Protein AF-G7CF96-F1 (afdb_monomer_lite)

Sequence (75 aa):
MVAYSAKFAADTLYVEPPRPLQPTDDNLRRVLGQCVRPPREHHLPLIRQQFLRDYGKALERITAIHEPGLFEVTP

Foldseek 3Di:
DVVLLVQLCCQAQVDVVHHQDQLDLVSSCVRQVPDPDRDDSVCSVVSNVVNCVPCVVSSVVSVCVVCVPDPDDDD

Secondary structure (DSSP, 8-state):
-HHHHHHHHHHHTSSSSP------HHHHHHHHTTSSSPPPGGGHHHHHHHHHHHHHHHHHHHHHHH----S----

Structure (mmCIF, N/CA/C/O backbone):
data_AF-G7CF96-F1
#
_entry.id   AF-G7CF96-F1
#
loop_
_atom_site.group_PDB
_atom_site.id
_atom_site.type_symbol
_atom_site.label_atom_id
_atom_site.label_alt_id
_atom_site.label_comp_id
_atom_site.label_asym_id
_atom_site.label_entity_id
_atom_site.label_seq_id
_atom_site.pd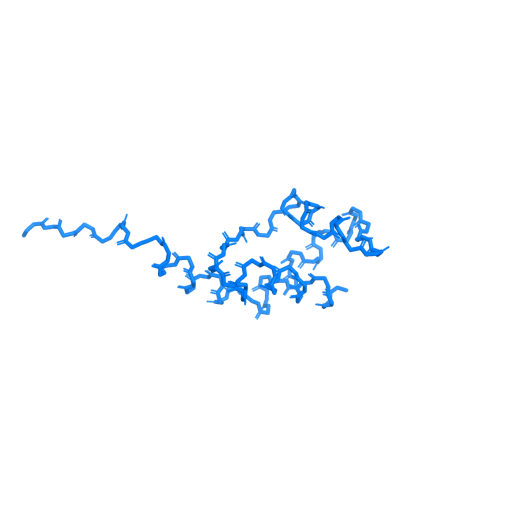bx_PDB_ins_code
_atom_site.Cartn_x
_atom_site.Cartn_y
_atom_site.Cartn_z
_atom_site.occupancy
_atom_site.B_iso_or_equiv
_atom_si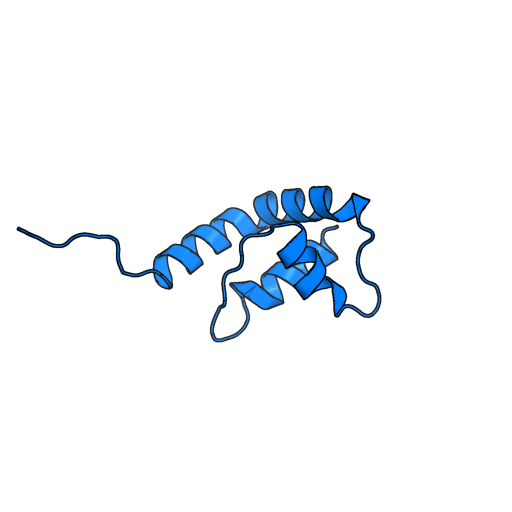te.auth_seq_id
_atom_site.auth_comp_id
_atom_site.auth_asym_id
_atom_site.auth_atom_id
_atom_site.pdbx_PDB_model_num
ATOM 1 N N . MET A 1 1 ? 1.097 3.283 -11.413 1.00 84.19 1 MET A N 1
ATOM 2 C CA . MET A 1 1 ? 0.739 4.044 -10.195 1.00 84.19 1 MET A CA 1
ATOM 3 C C . MET A 1 1 ? -0.330 3.323 -9.401 1.00 84.19 1 MET A C 1
ATOM 5 O O . MET A 1 1 ? -0.007 2.842 -8.328 1.00 84.19 1 MET A O 1
ATOM 9 N N . VAL A 1 2 ? -1.519 3.126 -9.980 1.00 89.88 2 VAL A N 1
ATOM 10 C CA . VAL A 1 2 ? -2.647 2.400 -9.360 1.00 89.88 2 VAL A CA 1
ATOM 11 C C . VAL A 1 2 ? -2.254 1.029 -8.791 1.00 89.88 2 VAL A C 1
ATOM 13 O O . VAL A 1 2 ? -2.558 0.731 -7.646 1.00 89.88 2 VAL A O 1
ATOM 16 N N . ALA A 1 3 ? -1.502 0.215 -9.541 1.00 94.31 3 ALA A N 1
ATOM 17 C CA . ALA A 1 3 ? -1.062 -1.096 -9.050 1.00 94.31 3 ALA A CA 1
ATOM 18 C C . ALA A 1 3 ? -0.170 -1.010 -7.795 1.00 94.31 3 ALA A C 1
ATOM 20 O O . ALA A 1 3 ? -0.271 -1.847 -6.905 1.00 94.31 3 ALA A O 1
ATOM 21 N N . TYR A 1 4 ? 0.678 0.018 -7.701 1.00 96.88 4 TYR A N 1
ATOM 22 C CA . TYR A 1 4 ? 1.559 0.211 -6.551 1.00 96.88 4 TYR A CA 1
ATOM 23 C C . TYR A 1 4 ? 0.807 0.749 -5.332 1.00 96.88 4 TYR A C 1
ATOM 25 O O . TYR A 1 4 ? 1.049 0.271 -4.228 1.00 96.88 4 TYR A O 1
ATOM 33 N N . SER A 1 5 ? -0.125 1.694 -5.510 1.00 96.31 5 SER A N 1
ATOM 34 C CA . SER A 1 5 ? -0.962 2.166 -4.399 1.00 96.31 5 SER A CA 1
ATOM 35 C C . SER A 1 5 ? -1.869 1.049 -3.877 1.00 96.31 5 SER A C 1
ATOM 37 O O . SER A 1 5 ? -1.958 0.862 -2.667 1.00 96.31 5 SER A O 1
ATOM 39 N N . ALA A 1 6 ? -2.462 0.249 -4.768 1.00 96.62 6 ALA A N 1
ATOM 40 C CA . ALA A 1 6 ? -3.261 -0.914 -4.391 1.00 96.62 6 ALA A CA 1
ATOM 41 C C . ALA A 1 6 ? -2.432 -1.977 -3.655 1.00 96.62 6 ALA A C 1
ATOM 43 O O . ALA A 1 6 ? -2.878 -2.493 -2.634 1.00 96.62 6 ALA A O 1
ATOM 44 N N . LYS A 1 7 ? -1.208 -2.271 -4.120 1.00 96.44 7 LYS A N 1
ATOM 45 C CA . LYS A 1 7 ? -0.304 -3.206 -3.433 1.00 96.44 7 LYS A CA 1
ATOM 46 C C . LYS A 1 7 ? 0.064 -2.717 -2.035 1.00 96.44 7 LYS A C 1
ATOM 48 O O . LYS A 1 7 ? 0.006 -3.495 -1.092 1.00 96.44 7 LYS A O 1
ATOM 53 N N . PHE A 1 8 ? 0.403 -1.435 -1.895 1.00 96.81 8 PHE A N 1
ATOM 54 C CA . PHE A 1 8 ? 0.704 -0.858 -0.586 1.00 96.81 8 PHE A CA 1
ATOM 55 C C . PHE A 1 8 ? -0.506 -0.941 0.356 1.00 96.81 8 PHE A C 1
ATOM 57 O O . PHE A 1 8 ? -0.348 -1.314 1.514 1.00 96.81 8 PHE A O 1
ATOM 64 N N . ALA A 1 9 ? -1.719 -0.669 -0.140 1.00 96.62 9 ALA A N 1
ATOM 65 C CA . ALA A 1 9 ? -2.950 -0.825 0.636 1.00 96.62 9 ALA A CA 1
ATOM 66 C C . ALA A 1 9 ? -3.196 -2.282 1.046 1.00 96.62 9 ALA A C 1
ATOM 68 O O . ALA A 1 9 ? -3.512 -2.541 2.202 1.00 96.62 9 ALA A O 1
ATOM 69 N N . ALA A 1 10 ? -3.013 -3.235 0.131 1.00 96.00 10 ALA A N 1
ATOM 70 C CA . ALA A 1 10 ? -3.174 -4.656 0.425 1.00 96.00 10 ALA A CA 1
ATOM 71 C C . ALA A 1 10 ? -2.240 -5.115 1.557 1.00 96.00 10 ALA A C 1
ATOM 73 O O . ALA A 1 10 ? -2.684 -5.786 2.481 1.00 96.00 10 ALA A O 1
ATOM 74 N N . ASP A 1 11 ? -0.979 -4.685 1.530 1.00 94.69 11 ASP A N 1
ATOM 75 C CA . ASP A 1 11 ? 0.036 -5.110 2.499 1.00 94.69 11 ASP A CA 1
ATOM 76 C C . ASP A 1 11 ? -0.042 -4.399 3.857 1.00 94.69 11 ASP A C 1
ATOM 78 O O . ASP A 1 11 ? 0.596 -4.843 4.811 1.00 94.69 11 ASP A O 1
ATOM 82 N N . THR A 1 12 ? -0.759 -3.274 3.952 1.00 94.31 12 THR A N 1
ATOM 83 C CA . THR A 1 12 ? -0.772 -2.430 5.164 1.00 94.31 12 THR A CA 1
ATOM 84 C C . THR A 1 12 ? -2.162 -2.278 5.771 1.00 94.31 12 THR A C 1
ATOM 86 O O . THR A 1 12 ? -2.304 -2.296 6.989 1.00 94.31 12 THR A O 1
ATOM 89 N N . LEU A 1 13 ? -3.203 -2.174 4.948 1.00 93.94 13 LEU A N 1
ATOM 90 C CA . LEU A 1 13 ? -4.580 -1.951 5.393 1.00 93.94 13 LEU A CA 1
ATOM 91 C C . LEU A 1 13 ? -5.418 -3.230 5.399 1.00 93.94 13 LEU A C 1
ATOM 93 O O . LEU A 1 13 ? -6.278 -3.380 6.259 1.00 93.94 13 LEU A O 1
ATOM 97 N N . TYR A 1 14 ? -5.189 -4.130 4.440 1.00 91.81 14 TYR A N 1
ATOM 98 C CA . TYR A 1 14 ? -6.071 -5.282 4.197 1.00 91.81 14 TYR A CA 1
ATOM 99 C C . TYR A 1 14 ? -5.424 -6.645 4.474 1.00 91.81 14 TYR A C 1
ATOM 101 O O . TYR A 1 14 ? -6.034 -7.677 4.210 1.00 91.81 14 TYR A O 1
ATOM 109 N N . VAL A 1 15 ? -4.199 -6.661 5.000 1.00 90.19 15 VAL A N 1
ATOM 110 C CA . VAL A 1 15 ? -3.585 -7.868 5.565 1.00 90.19 15 VAL A CA 1
ATOM 111 C C . VAL A 1 15 ? -4.109 -8.076 6.985 1.00 90.19 15 VAL A C 1
ATOM 113 O O . VAL A 1 15 ? -4.335 -7.098 7.686 1.00 90.19 15 VAL A O 1
ATOM 116 N N . GLU A 1 16 ? -4.279 -9.320 7.433 1.00 87.75 16 GLU A N 1
ATOM 117 C CA . GLU A 1 16 ? -4.661 -9.618 8.819 1.00 87.75 16 GLU A CA 1
ATOM 118 C C . GLU A 1 16 ? -3.440 -10.075 9.650 1.00 87.75 16 GLU A C 1
ATOM 120 O O . GLU A 1 16 ? -2.732 -10.996 9.231 1.00 87.75 16 GLU A O 1
ATOM 125 N N . PRO A 1 17 ? -3.168 -9.461 10.821 1.00 85.75 17 PRO A N 1
ATOM 126 C CA . PRO A 1 17 ? -3.797 -8.238 11.327 1.00 85.75 17 PRO A CA 1
ATOM 127 C C . PRO A 1 17 ? -3.369 -6.994 10.517 1.00 85.75 17 PRO A C 1
ATOM 129 O O . PRO A 1 17 ? -2.211 -6.941 10.069 1.00 85.75 17 PRO A O 1
ATOM 132 N N . PRO A 1 18 ? -4.251 -5.982 10.360 1.00 87.88 18 PRO A N 1
ATOM 133 C CA . PRO A 1 18 ? -3.898 -4.744 9.676 1.00 87.88 18 PRO A CA 1
ATOM 134 C C . PRO A 1 18 ? -2.730 -4.053 10.369 1.00 87.88 18 PRO A C 1
ATOM 136 O O . PRO A 1 18 ? -2.641 -3.987 11.594 1.00 87.88 18 PRO A O 1
ATOM 139 N N . ARG A 1 19 ? -1.808 -3.530 9.565 1.00 90.69 19 ARG A N 1
ATOM 140 C CA . ARG A 1 19 ? -0.628 -2.795 10.026 1.00 90.69 19 ARG A CA 1
ATOM 141 C C . ARG A 1 19 ? -0.578 -1.479 9.263 1.00 90.69 19 ARG A C 1
ATOM 143 O O . ARG A 1 19 ? 0.207 -1.365 8.316 1.00 90.69 19 ARG A O 1
ATOM 150 N N . PRO A 1 20 ? -1.449 -0.514 9.618 1.00 92.31 20 PRO A N 1
ATOM 151 C CA . PRO A 1 20 ? -1.547 0.732 8.881 1.00 92.31 20 PRO A CA 1
ATOM 152 C C . PRO A 1 20 ? -0.192 1.439 8.897 1.00 92.31 20 PRO A C 1
ATOM 154 O O . PRO A 1 20 ? 0.387 1.701 9.950 1.00 92.31 20 PRO A O 1
ATOM 157 N N . LEU A 1 21 ? 0.333 1.731 7.709 1.00 94.88 21 LEU A N 1
ATOM 158 C CA . LEU A 1 21 ? 1.549 2.513 7.541 1.00 94.88 21 LEU A CA 1
ATOM 159 C C . LEU A 1 21 ? 1.211 3.799 6.808 1.00 94.88 21 LEU A C 1
ATOM 161 O O . LEU A 1 21 ? 0.516 3.792 5.791 1.00 94.88 21 LEU A O 1
ATOM 165 N N . GLN A 1 22 ? 1.779 4.901 7.286 1.00 95.81 22 GLN A N 1
ATOM 166 C CA . GLN A 1 22 ? 1.747 6.152 6.542 1.00 95.81 22 GLN A CA 1
ATOM 167 C C . GLN A 1 22 ? 2.488 5.972 5.207 1.00 95.81 22 GLN A C 1
ATOM 169 O O . GLN A 1 22 ? 3.577 5.383 5.201 1.00 95.81 22 GLN A O 1
ATOM 174 N N . PRO A 1 23 ? 1.954 6.477 4.081 1.00 95.94 23 PRO A N 1
ATOM 175 C CA . PRO A 1 23 ? 2.534 6.296 2.750 1.00 95.94 23 PRO A CA 1
ATOM 176 C C . PRO A 1 23 ? 3.735 7.232 2.519 1.00 95.94 23 PR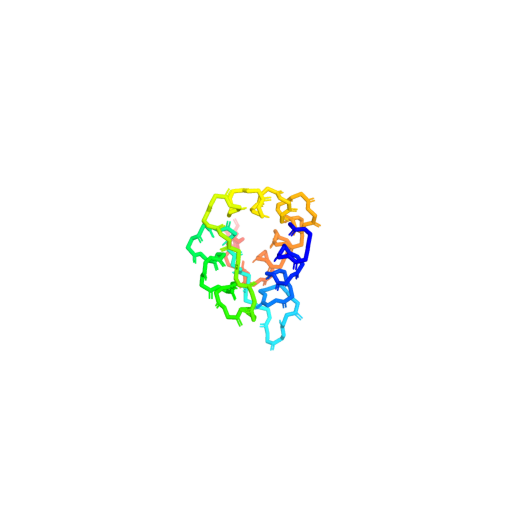O A C 1
ATOM 178 O O . PRO A 1 23 ? 3.790 7.962 1.532 1.00 95.94 23 PRO A O 1
ATOM 181 N N . THR A 1 24 ? 4.695 7.256 3.444 1.00 96.44 24 THR A N 1
AT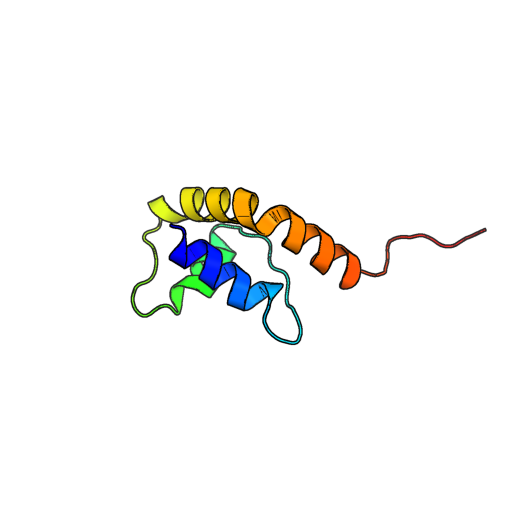OM 182 C CA . THR A 1 24 ? 5.960 7.981 3.284 1.00 96.44 24 THR A CA 1
ATOM 183 C C . THR A 1 24 ? 6.824 7.312 2.221 1.00 96.44 24 THR A C 1
ATOM 185 O O . THR A 1 24 ? 6.680 6.119 1.951 1.00 96.44 24 THR A O 1
ATOM 188 N N . ASP A 1 25 ? 7.752 8.062 1.630 1.00 94.50 25 ASP A N 1
ATOM 189 C CA . ASP A 1 25 ? 8.628 7.548 0.573 1.00 94.50 25 ASP A CA 1
ATOM 190 C C . ASP A 1 25 ? 9.450 6.346 1.068 1.00 94.50 25 ASP A C 1
ATOM 192 O O . ASP A 1 25 ? 9.580 5.359 0.347 1.00 94.50 25 ASP A O 1
ATOM 196 N N . ASP A 1 26 ? 9.901 6.359 2.326 1.00 95.81 26 ASP A N 1
ATOM 197 C CA . ASP A 1 26 ? 10.609 5.228 2.935 1.00 95.81 26 ASP A CA 1
ATOM 198 C C . ASP A 1 26 ? 9.716 4.001 3.135 1.00 95.81 26 ASP A C 1
ATOM 200 O O . ASP A 1 26 ? 10.127 2.882 2.820 1.00 95.81 26 ASP A O 1
ATOM 204 N N . ASN A 1 27 ? 8.474 4.181 3.596 1.00 96.44 27 ASN A N 1
ATOM 205 C CA . ASN A 1 27 ? 7.532 3.070 3.731 1.00 96.44 27 ASN A CA 1
ATOM 206 C C . ASN A 1 27 ? 7.155 2.486 2.369 1.00 96.44 27 ASN A C 1
ATOM 208 O O . ASN A 1 27 ? 7.137 1.265 2.214 1.00 96.44 27 ASN A O 1
ATOM 212 N N . LEU A 1 28 ? 6.914 3.337 1.370 1.00 96.56 28 LEU A N 1
ATOM 213 C CA . LEU A 1 28 ? 6.654 2.913 -0.001 1.00 96.56 28 LEU A CA 1
ATOM 214 C C . LEU A 1 28 ? 7.852 2.152 -0.573 1.00 96.56 28 LEU A C 1
ATOM 216 O O . LEU A 1 28 ? 7.665 1.077 -1.138 1.00 96.56 28 LEU A O 1
ATOM 220 N N . ARG A 1 29 ? 9.079 2.652 -0.386 1.00 96.19 29 ARG A N 1
ATOM 221 C CA . ARG A 1 29 ? 10.306 1.985 -0.846 1.00 96.19 29 ARG A CA 1
ATOM 222 C C . ARG A 1 29 ? 10.486 0.627 -0.158 1.00 96.19 29 ARG A C 1
ATOM 224 O O . ARG A 1 29 ? 10.800 -0.350 -0.829 1.00 96.19 29 ARG A O 1
ATOM 231 N N . ARG A 1 30 ? 10.216 0.540 1.148 1.00 95.12 30 ARG A N 1
ATOM 232 C CA . ARG A 1 30 ? 10.301 -0.702 1.933 1.00 95.12 30 ARG A CA 1
ATOM 233 C C . ARG A 1 30 ? 9.287 -1.756 1.486 1.00 95.12 30 ARG A C 1
ATOM 235 O O . ARG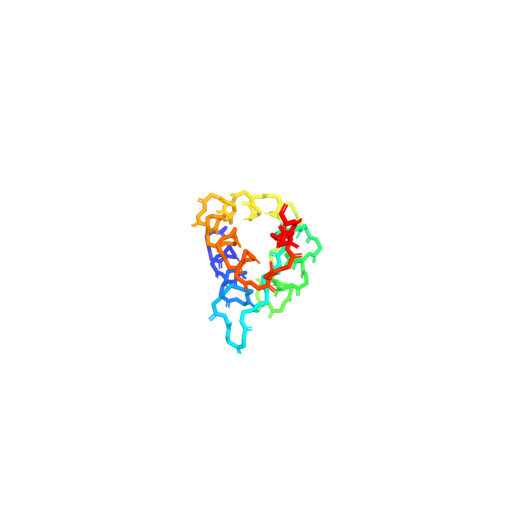 A 1 30 ? 9.665 -2.899 1.254 1.00 95.12 30 ARG A O 1
ATOM 242 N N . VAL A 1 31 ? 8.013 -1.384 1.373 1.00 95.19 31 VAL A N 1
ATOM 243 C CA . VAL A 1 31 ? 6.925 -2.322 1.048 1.00 95.19 31 VAL A CA 1
ATOM 244 C C . VAL A 1 31 ? 6.955 -2.695 -0.435 1.00 95.19 31 VAL A C 1
ATOM 246 O O . VAL A 1 31 ? 6.925 -3.869 -0.796 1.00 95.19 31 VAL A O 1
ATOM 249 N N . LEU A 1 32 ? 7.083 -1.707 -1.323 1.00 96.31 32 LEU A N 1
ATOM 250 C CA . LEU A 1 32 ? 7.056 -1.936 -2.770 1.00 96.31 32 LEU A CA 1
ATOM 251 C C . LEU A 1 32 ? 8.401 -2.417 -3.325 1.00 96.31 32 LEU A C 1
ATOM 253 O O . LEU A 1 32 ? 8.434 -2.954 -4.431 1.00 96.31 32 LEU A O 1
ATOM 257 N N . GLY A 1 33 ? 9.489 -2.286 -2.561 1.00 92.81 33 GLY A N 1
ATOM 258 C CA . GLY A 1 33 ? 10.800 -2.853 -2.886 1.00 92.81 33 GLY A CA 1
ATOM 259 C C . GLY A 1 33 ? 10.790 -4.378 -3.020 1.00 92.81 33 GLY A C 1
ATOM 260 O O . GLY A 1 33 ? 11.634 -4.931 -3.715 1.00 92.81 33 GLY A O 1
ATOM 261 N N . GLN A 1 34 ? 9.804 -5.050 -2.418 1.00 90.12 34 GLN A N 1
ATOM 262 C CA . GLN A 1 34 ? 9.610 -6.501 -2.516 1.00 90.12 34 GL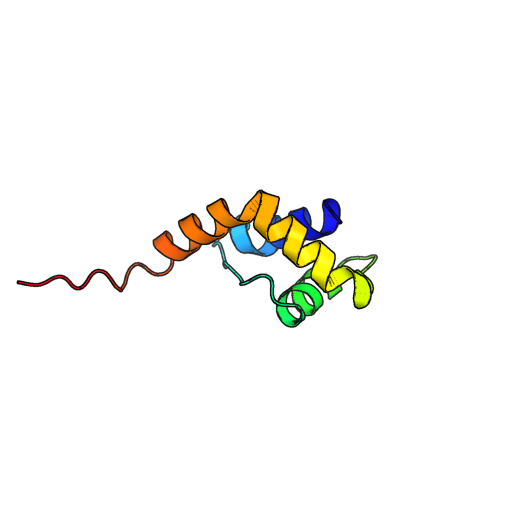N A CA 1
ATOM 263 C C . GLN A 1 34 ? 8.884 -6.939 -3.800 1.00 90.12 34 GLN A C 1
ATOM 265 O O . GLN A 1 34 ? 8.736 -8.132 -4.058 1.00 90.12 34 GLN A O 1
ATOM 270 N N . CYS A 1 35 ? 8.394 -5.999 -4.613 1.00 90.81 35 CYS A N 1
ATOM 271 C CA . CYS A 1 35 ? 7.748 -6.333 -5.878 1.00 90.81 35 CYS A CA 1
ATOM 272 C C . CYS A 1 35 ? 8.780 -6.845 -6.892 1.00 90.81 35 CYS A C 1
ATOM 274 O O . CYS A 1 35 ? 9.882 -6.313 -6.983 1.00 90.81 35 CYS A O 1
ATOM 276 N N . VAL A 1 36 ? 8.375 -7.786 -7.756 1.00 91.31 36 VAL A N 1
ATOM 277 C CA . VAL A 1 36 ? 9.194 -8.274 -8.891 1.00 91.31 36 VAL A CA 1
ATOM 278 C C . VAL A 1 36 ? 9.714 -7.118 -9.756 1.00 91.31 36 VAL A C 1
ATOM 280 O O . VAL A 1 36 ? 10.795 -7.188 -10.336 1.00 91.31 36 VAL A O 1
ATOM 283 N N . ARG A 1 37 ? 8.936 -6.034 -9.840 1.00 93.31 37 ARG A N 1
ATOM 284 C CA . ARG A 1 37 ? 9.352 -4.757 -10.419 1.00 93.31 37 ARG A CA 1
ATOM 285 C C . ARG A 1 37 ? 9.052 -3.657 -9.405 1.00 93.31 37 ARG A C 1
ATOM 287 O O . ARG A 1 37 ? 7.885 -3.292 -9.274 1.00 93.31 37 ARG A O 1
ATOM 294 N N . PRO A 1 38 ? 10.053 -3.159 -8.666 1.00 94.12 38 PRO A N 1
ATOM 295 C CA . PRO A 1 38 ? 9.843 -2.065 -7.735 1.00 94.12 38 PRO A CA 1
ATOM 296 C C . PRO A 1 38 ? 9.693 -0.730 -8.485 1.00 94.12 38 PRO A C 1
ATOM 298 O O . PRO A 1 38 ? 10.226 -0.558 -9.590 1.00 94.12 38 PRO A O 1
ATOM 301 N N . PRO A 1 39 ? 8.964 0.242 -7.915 1.00 94.25 39 PRO A N 1
ATOM 302 C CA . PRO A 1 39 ? 8.840 1.561 -8.512 1.00 94.25 39 PRO A CA 1
ATOM 303 C C . PRO A 1 39 ? 10.174 2.317 -8.467 1.00 94.25 39 PRO A C 1
ATOM 305 O O . PRO A 1 39 ? 10.926 2.236 -7.500 1.00 94.25 39 PRO A O 1
ATOM 308 N N . ARG A 1 40 ? 10.443 3.105 -9.513 1.00 95.06 40 ARG A N 1
ATOM 309 C CA . ARG A 1 40 ? 11.543 4.082 -9.514 1.00 95.06 40 ARG A CA 1
ATOM 310 C C . ARG A 1 40 ? 11.279 5.190 -8.494 1.00 95.06 40 ARG A C 1
ATOM 312 O O . ARG A 1 40 ? 10.130 5.540 -8.243 1.00 95.06 40 ARG A O 1
ATOM 319 N N . GLU A 1 41 ? 12.346 5.793 -7.985 1.00 93.69 41 GLU A N 1
ATOM 320 C CA . GLU A 1 41 ? 12.289 6.797 -6.916 1.00 93.69 41 GLU A CA 1
ATOM 321 C C . GLU A 1 41 ? 11.411 8.012 -7.250 1.00 93.69 41 GLU A C 1
ATOM 323 O O . GLU A 1 41 ? 10.542 8.381 -6.466 1.00 93.69 41 GLU A O 1
ATOM 328 N N . HIS A 1 42 ? 11.521 8.558 -8.463 1.00 94.69 42 HIS A N 1
ATOM 329 C CA . HIS A 1 42 ? 10.680 9.679 -8.905 1.00 94.69 42 HIS A CA 1
ATOM 330 C C . HIS A 1 42 ? 9.185 9.333 -9.023 1.00 94.69 42 HIS A C 1
ATOM 332 O O . HIS A 1 42 ? 8.358 10.232 -9.149 1.00 94.69 42 HIS A O 1
ATOM 338 N N . HIS A 1 43 ? 8.806 8.049 -8.983 1.00 95.38 43 HIS A N 1
ATOM 339 C CA . HIS A 1 43 ? 7.402 7.649 -8.933 1.00 95.38 43 HIS A CA 1
ATOM 340 C C . HIS A 1 43 ? 6.835 7.660 -7.509 1.00 95.38 43 HIS A C 1
ATOM 342 O O . HIS A 1 43 ? 5.617 7.734 -7.372 1.00 95.38 43 HIS A O 1
ATOM 348 N N . LEU A 1 44 ? 7.655 7.601 -6.452 1.00 95.88 44 LEU A N 1
ATOM 349 C CA . LEU A 1 44 ? 7.164 7.506 -5.069 1.00 95.88 44 LEU A CA 1
ATOM 350 C C . LEU A 1 44 ? 6.190 8.640 -4.693 1.00 95.88 44 LEU A C 1
ATOM 352 O O . LEU A 1 44 ? 5.112 8.318 -4.183 1.00 95.88 44 LEU A O 1
ATOM 356 N N . PRO A 1 45 ? 6.441 9.922 -5.043 1.00 96.62 45 PRO A N 1
ATOM 357 C CA . PRO A 1 45 ? 5.495 11.000 -4.751 1.00 96.62 45 PRO A CA 1
ATOM 358 C C . PRO A 1 45 ? 4.134 10.804 -5.429 1.00 96.62 45 PRO A C 1
ATOM 360 O O . PRO A 1 45 ? 3.090 11.047 -4.824 1.00 96.62 45 PRO A O 1
ATOM 363 N N . LEU A 1 46 ? 4.134 10.311 -6.670 1.00 97.06 46 LEU A N 1
ATOM 364 C CA . LEU A 1 46 ? 2.912 10.039 -7.425 1.00 97.06 46 LEU A CA 1
ATOM 365 C C . LEU A 1 46 ? 2.168 8.810 -6.865 1.00 97.06 46 LEU A C 1
ATOM 367 O O . LEU A 1 46 ? 0.939 8.780 -6.878 1.00 97.06 46 LEU A O 1
ATOM 371 N N . ILE A 1 47 ? 2.883 7.796 -6.349 1.00 97.38 47 ILE A N 1
ATOM 372 C CA . ILE A 1 47 ? 2.263 6.631 -5.685 1.00 97.38 47 ILE A CA 1
ATOM 373 C C . ILE A 1 47 ? 1.590 7.091 -4.398 1.00 97.38 47 ILE A C 1
ATOM 375 O O . ILE A 1 47 ? 0.435 6.741 -4.162 1.00 97.38 47 ILE A O 1
ATOM 379 N N . ARG A 1 48 ? 2.288 7.903 -3.598 1.00 97.31 48 ARG A N 1
ATOM 380 C CA . ARG A 1 48 ? 1.766 8.489 -2.361 1.00 97.31 48 ARG A CA 1
ATOM 381 C C . ARG A 1 48 ? 0.489 9.283 -2.610 1.00 97.31 48 ARG A C 1
ATOM 383 O O . ARG A 1 48 ? -0.506 9.054 -1.931 1.00 97.31 48 ARG A O 1
ATOM 390 N N . GLN A 1 49 ? 0.494 10.178 -3.599 1.00 97.44 49 GLN A N 1
ATOM 391 C CA . GLN A 1 49 ? -0.692 10.960 -3.964 1.00 97.44 49 GLN A CA 1
ATOM 392 C C . GLN A 1 49 ? -1.864 10.064 -4.383 1.00 97.44 49 GLN A C 1
ATOM 394 O O . GLN A 1 49 ? -2.978 10.256 -3.899 1.00 97.44 49 GLN A O 1
ATOM 399 N N . GLN A 1 50 ? -1.616 9.057 -5.229 1.00 97.38 50 GLN A N 1
ATOM 400 C CA . GLN A 1 50 ? -2.655 8.109 -5.635 1.00 97.38 50 GLN A CA 1
ATOM 401 C C . GLN A 1 50 ? -3.206 7.330 -4.435 1.00 97.38 50 GLN A C 1
ATOM 403 O O . GLN A 1 50 ? -4.415 7.154 -4.312 1.00 97.38 50 GLN A O 1
ATOM 408 N N . PHE A 1 51 ? -2.329 6.883 -3.535 1.00 97.75 51 PHE A N 1
ATOM 409 C CA . PHE A 1 51 ? -2.730 6.153 -2.340 1.00 97.75 51 PHE A CA 1
ATOM 410 C C . PHE A 1 51 ? -3.614 7.003 -1.427 1.00 97.75 51 PHE A C 1
ATOM 412 O O . PHE A 1 51 ? -4.672 6.543 -1.014 1.00 97.75 51 PHE A O 1
ATOM 419 N N . LEU A 1 52 ? -3.223 8.249 -1.147 1.00 97.06 52 LEU A N 1
ATOM 420 C CA . LEU A 1 52 ? -4.019 9.151 -0.311 1.00 97.06 52 LEU A CA 1
ATOM 421 C C . LEU A 1 52 ? -5.391 9.434 -0.934 1.00 97.06 52 LEU A C 1
ATOM 423 O O . LEU A 1 52 ? -6.393 9.454 -0.223 1.00 97.06 52 LEU A O 1
ATOM 427 N N . ARG A 1 53 ? -5.451 9.585 -2.261 1.00 97.31 53 ARG A N 1
ATOM 428 C CA . ARG A 1 53 ? -6.706 9.791 -2.993 1.00 97.31 53 ARG A CA 1
ATOM 429 C C . ARG A 1 53 ? -7.653 8.594 -2.890 1.00 97.31 53 ARG A C 1
ATOM 431 O O . ARG A 1 53 ? -8.838 8.790 -2.635 1.00 97.31 53 ARG A O 1
ATOM 438 N N . ASP A 1 54 ? -7.150 7.381 -3.102 1.00 97.50 54 ASP A N 1
ATOM 439 C CA . ASP A 1 54 ? -8.002 6.194 -3.242 1.00 97.50 54 ASP A CA 1
ATOM 440 C C . ASP A 1 54 ? -8.233 5.460 -1.906 1.00 97.50 54 ASP A C 1
ATOM 442 O O . ASP A 1 54 ? -9.289 4.864 -1.700 1.00 97.50 54 ASP A O 1
ATOM 446 N N . TYR A 1 55 ? -7.267 5.520 -0.983 1.00 96.69 55 TYR A N 1
ATOM 447 C CA . TYR A 1 55 ? -7.242 4.737 0.259 1.00 96.69 55 TYR A CA 1
ATOM 448 C C . TYR A 1 55 ? -7.073 5.577 1.534 1.00 96.69 55 TYR A C 1
ATOM 450 O O . TYR A 1 55 ? -7.135 5.015 2.626 1.00 96.69 55 TYR A O 1
ATOM 458 N N . GLY A 1 56 ? -6.917 6.905 1.443 1.00 96.19 56 GLY A N 1
ATOM 459 C CA . GLY A 1 56 ? -6.708 7.773 2.614 1.00 96.19 56 GLY A CA 1
ATOM 460 C C . GLY A 1 56 ? -7.794 7.623 3.686 1.00 96.19 56 GLY A C 1
ATOM 461 O O . GLY A 1 56 ? -7.484 7.422 4.855 1.00 96.19 56 GLY A O 1
ATOM 462 N N . LYS A 1 57 ? -9.069 7.565 3.278 1.00 95.94 57 LYS A N 1
ATOM 463 C CA . LYS A 1 57 ? -10.195 7.330 4.204 1.00 95.94 57 LYS A CA 1
ATOM 464 C C . LYS A 1 57 ? -10.140 5.963 4.894 1.00 95.94 57 LYS A C 1
ATOM 466 O O . LYS A 1 57 ? -10.617 5.824 6.016 1.00 95.94 57 LYS A O 1
ATOM 471 N N . ALA A 1 58 ? -9.619 4.937 4.218 1.00 93.94 58 ALA A N 1
ATOM 472 C CA . ALA A 1 58 ? -9.468 3.609 4.807 1.00 93.94 58 ALA A CA 1
ATOM 473 C C . ALA A 1 58 ? -8.322 3.598 5.824 1.00 93.94 58 ALA A C 1
ATOM 475 O O . ALA A 1 58 ? -8.499 3.065 6.916 1.00 93.94 58 ALA A O 1
ATOM 476 N N . LEU A 1 59 ? -7.198 4.252 5.501 1.00 94.62 59 LEU A N 1
ATOM 477 C CA . LEU A 1 59 ? -6.091 4.455 6.434 1.00 94.62 59 LEU A CA 1
ATOM 478 C C . LEU A 1 59 ? -6.574 5.159 7.709 1.00 94.62 59 LEU A C 1
ATOM 480 O O . LEU A 1 59 ? -6.346 4.641 8.792 1.00 94.62 59 LEU A O 1
ATOM 484 N N . GLU A 1 60 ? -7.286 6.283 7.594 1.00 93.44 60 GLU A N 1
ATOM 485 C CA . GLU A 1 60 ? -7.821 7.023 8.751 1.00 93.44 60 GLU A CA 1
ATOM 486 C C . GLU A 1 60 ? -8.712 6.147 9.642 1.00 93.44 60 GLU A C 1
ATOM 488 O O . GLU A 1 60 ? -8.523 6.096 10.856 1.00 93.44 60 GLU A O 1
ATOM 493 N N . ARG A 1 61 ? -9.654 5.409 9.040 1.00 92.12 61 ARG A N 1
ATOM 494 C CA . ARG A 1 61 ? -10.567 4.518 9.774 1.00 92.12 61 ARG A CA 1
ATOM 495 C C . ARG A 1 61 ? -9.831 3.385 10.479 1.00 92.12 61 ARG A C 1
ATOM 497 O O . ARG A 1 61 ? -10.127 3.099 11.633 1.00 92.12 61 ARG A O 1
ATOM 504 N N . ILE A 1 62 ? -8.900 2.727 9.792 1.00 89.88 62 ILE A N 1
ATOM 505 C CA . ILE A 1 62 ? -8.161 1.585 10.342 1.00 89.88 62 ILE A CA 1
ATOM 506 C C . ILE A 1 62 ? -7.227 2.051 11.456 1.00 89.88 62 ILE A C 1
ATOM 508 O O . ILE A 1 62 ? -7.207 1.420 12.510 1.00 89.88 62 ILE A O 1
ATOM 512 N N . THR A 1 63 ? -6.515 3.164 11.267 1.00 89.12 63 THR A N 1
ATOM 513 C CA . THR A 1 63 ? -5.661 3.756 12.305 1.00 89.12 63 THR A CA 1
ATOM 514 C C . THR A 1 63 ? -6.477 4.135 13.539 1.00 89.12 63 THR A C 1
ATOM 516 O O . THR A 1 63 ? -6.086 3.767 14.637 1.00 89.12 63 THR A O 1
ATOM 519 N N . ALA A 1 64 ? -7.660 4.744 13.381 1.00 87.00 64 ALA A N 1
ATOM 520 C CA . ALA A 1 64 ? -8.535 5.073 14.511 1.00 87.00 64 ALA A CA 1
ATOM 521 C C . ALA A 1 64 ? -9.024 3.839 15.298 1.00 87.00 64 ALA A C 1
ATOM 523 O O . ALA A 1 64 ? -9.265 3.928 16.497 1.00 87.00 64 ALA A O 1
ATOM 524 N N . ILE A 1 65 ? -9.169 2.685 14.638 1.00 83.31 65 ILE A N 1
ATOM 525 C CA . ILE A 1 65 ? -9.525 1.417 15.296 1.00 83.31 65 ILE A CA 1
ATOM 526 C C . ILE A 1 65 ? -8.308 0.798 16.006 1.00 83.31 65 ILE A C 1
ATOM 528 O O . ILE A 1 65 ? -8.458 0.202 17.070 1.00 83.31 65 ILE A O 1
ATOM 532 N N . HIS A 1 66 ? -7.112 0.917 15.418 1.00 68.81 66 HIS A N 1
ATOM 533 C CA . HIS A 1 66 ? -5.880 0.295 15.924 1.00 68.81 66 HIS A CA 1
ATOM 534 C C . HIS A 1 66 ? -5.146 1.143 16.971 1.00 68.81 66 HIS A C 1
ATOM 536 O O . HIS A 1 66 ? -4.348 0.599 17.731 1.00 68.81 66 HIS A O 1
ATOM 542 N N . GLU A 1 67 ? -5.449 2.437 17.067 1.00 65.88 67 GLU A N 1
ATOM 543 C CA . GLU A 1 67 ? -5.055 3.316 18.169 1.00 65.88 67 GLU A CA 1
ATOM 544 C C . GLU A 1 67 ? -6.285 3.662 19.033 1.00 65.88 67 GLU A C 1
ATOM 546 O O . GLU A 1 67 ? -6.768 4.793 18.998 1.00 65.88 67 GLU A O 1
ATOM 551 N N . PRO A 1 68 ? -6.824 2.725 19.840 1.00 51.75 68 PRO A N 1
ATOM 552 C CA . PRO A 1 68 ? -8.028 2.972 20.640 1.00 51.75 68 PRO A CA 1
ATOM 553 C C . PRO A 1 68 ? -7.816 3.946 21.819 1.00 51.75 68 PRO A C 1
ATOM 555 O O . PRO A 1 68 ? -8.704 4.105 22.652 1.00 51.75 68 PRO A O 1
ATOM 558 N N . GLY A 1 69 ? -6.652 4.590 21.934 1.00 51.81 69 GLY A N 1
ATOM 559 C CA . GLY A 1 69 ? -6.220 5.296 23.138 1.00 51.81 69 GLY A CA 1
ATOM 560 C C . GLY A 1 69 ? -5.857 6.754 22.904 1.00 51.81 69 GLY A C 1
ATOM 561 O O . GLY A 1 69 ? -4.694 7.098 23.043 1.00 51.81 69 GLY A O 1
ATOM 562 N N . LEU A 1 70 ? -6.836 7.602 22.584 1.00 50.09 70 LEU A N 1
ATOM 563 C CA . LEU A 1 70 ? -6.773 9.051 22.854 1.00 50.09 70 LEU A CA 1
ATOM 564 C C . LEU A 1 70 ? -8.166 9.684 23.039 1.00 50.09 70 LEU A C 1
ATOM 566 O O . LEU A 1 70 ? -8.309 10.902 23.003 1.00 50.09 70 LEU A O 1
ATOM 570 N N . PHE A 1 71 ? -9.208 8.880 23.276 1.00 53.06 71 PHE A N 1
ATOM 571 C CA . PHE A 1 71 ? -10.380 9.395 23.977 1.00 53.06 71 PHE A CA 1
ATOM 572 C C . PHE A 1 71 ? -10.072 9.269 25.462 1.00 53.06 71 PHE A C 1
ATOM 574 O O . PHE A 1 71 ? -10.268 8.211 26.058 1.00 53.06 71 PHE A O 1
ATOM 581 N N . GLU A 1 72 ? -9.509 10.335 26.032 1.00 44.69 72 GLU A N 1
ATOM 582 C CA . GLU A 1 72 ? -9.521 10.551 27.473 1.00 44.69 72 GLU A CA 1
ATOM 583 C C . GLU A 1 72 ? -10.970 10.399 27.956 1.00 44.69 72 GLU A C 1
ATOM 585 O O . GLU A 1 72 ? -11.807 11.285 27.803 1.00 44.69 72 GLU A O 1
ATOM 590 N N . VAL A 1 73 ? -11.279 9.234 28.520 1.00 56.66 73 VAL A N 1
ATOM 591 C CA . VAL A 1 73 ? -12.244 9.149 29.611 1.00 56.66 73 VAL A CA 1
ATOM 592 C C . VAL A 1 73 ? -11.516 9.843 30.756 1.00 56.66 73 VAL A C 1
ATOM 594 O O . VAL A 1 73 ? -10.395 9.460 31.084 1.00 56.66 73 VAL A O 1
ATOM 597 N N . THR A 1 74 ? -11.983 10.963 31.288 1.00 42.34 74 THR A N 1
ATOM 598 C CA . THR A 1 74 ? -12.860 11.100 32.470 1.00 42.34 74 THR A CA 1
ATOM 599 C C . THR A 1 74 ? -12.701 12.558 32.965 1.00 42.34 74 THR A C 1
ATOM 601 O O . THR A 1 74 ? -11.729 13.199 32.556 1.00 42.34 74 THR A O 1
ATOM 604 N N . PRO A 1 75 ? -13.471 13.065 33.950 1.00 48.16 75 PRO A N 1
ATOM 605 C CA . PRO A 1 75 ? -14.796 12.693 34.465 1.00 48.16 75 PRO A CA 1
ATOM 606 C C . PRO A 1 75 ? -15.837 13.832 34.387 1.00 48.16 75 PRO A C 1
ATOM 608 O O . PRO A 1 75 ? -15.455 15.023 34.356 1.00 48.16 75 PRO A O 1
#

pLDDT: mean 88.56, std 14.48, range [42.34, 97.75]

Organism: Mycolicibacterium thermoresistibile (strain ATCC 19527 / DSM 44167 / CIP 105390 / JCM 6362 / NCTC 10409 / 316) (NCBI:txid1078020)

Radius of gyration: 13.97 Å; chains: 1; bounding box: 27×22×45 Å